Protein AF-A0A4Z1H646-F1 (afdb_monomer_lite)

Organism: NCBI:txid278944

Foldseek 3Di:
DFDDDPPDDDDPLADQDQADDDDPPPDRGHDPRDDDDDDDDPPDDRPDADDDALDDDPDDDDPPDAPDDADPPRADDDDQADLLCVQLVDGDEHADDDPHDDDDGHGCVSSNVCNVCSVVDDDHDHNVCSVVVSVQGHHPPNDDDDD

Secondary structure 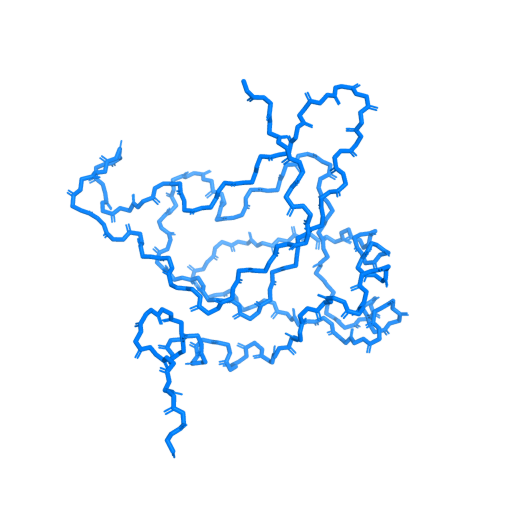(DSSP, 8-state):
-PPPP--S----S-----B-SS-TTSSSB-S-S--------TTS---------S--------SSS-SS-PPTT------SSHHHHHHHSSPPPPPP-SS---------HHHHHHHHTGGGPPP---HHHHHHHHHHHSSTT------

pLDDT: mean 70.86, std 15.49, range [31.16, 93.06]

Structure (mmCIF, N/CA/C/O backbone):
data_AF-A0A4Z1H646-F1
#
_entry.id   AF-A0A4Z1H646-F1
#
loop_
_atom_site.group_PDB
_atom_site.id
_atom_site.type_symbol
_atom_site.label_atom_id
_atom_site.label_alt_id
_atom_site.label_comp_id
_atom_site.label_asym_id
_atom_site.label_entity_id
_atom_site.label_seq_id
_atom_site.pdbx_PDB_ins_code
_atom_site.Cartn_x
_atom_site.Cartn_y
_atom_site.Cartn_z
_atom_site.occupancy
_atom_site.B_iso_or_equiv
_atom_site.auth_seq_id
_atom_site.auth_comp_id
_atom_site.auth_asym_id
_atom_site.auth_atom_id
_atom_site.pdbx_PDB_model_num
ATOM 1 N N . MET A 1 1 ? 5.035 30.741 1.595 1.00 49.03 1 MET A N 1
ATOM 2 C CA . MET A 1 1 ? 3.681 30.157 1.629 1.00 49.03 1 MET A CA 1
ATOM 3 C C . MET A 1 1 ? 3.810 28.883 2.429 1.00 49.03 1 MET A C 1
ATOM 5 O O . MET A 1 1 ? 4.497 27.976 1.976 1.00 49.03 1 MET A O 1
ATOM 9 N N . GLU A 1 2 ? 3.295 28.890 3.652 1.00 52.94 2 GLU A N 1
ATOM 10 C CA . GLU A 1 2 ? 3.329 27.715 4.525 1.00 52.94 2 GLU A CA 1
ATOM 11 C C . GLU A 1 2 ? 2.335 26.664 4.007 1.00 52.94 2 GLU A C 1
ATOM 13 O O . GLU A 1 2 ? 1.302 27.040 3.448 1.00 52.94 2 GLU A O 1
ATOM 18 N N . PRO A 1 3 ? 2.635 25.360 4.119 1.00 60.16 3 PRO A N 1
ATOM 19 C CA . PRO A 1 3 ? 1.699 24.322 3.717 1.00 60.16 3 PRO A CA 1
ATOM 20 C C . PRO A 1 3 ? 0.549 24.208 4.727 1.00 60.16 3 PRO A C 1
ATOM 22 O O . PRO A 1 3 ? 0.767 23.874 5.892 1.00 60.16 3 PRO A O 1
ATOM 25 N N . ASP A 1 4 ? -0.681 24.426 4.262 1.00 62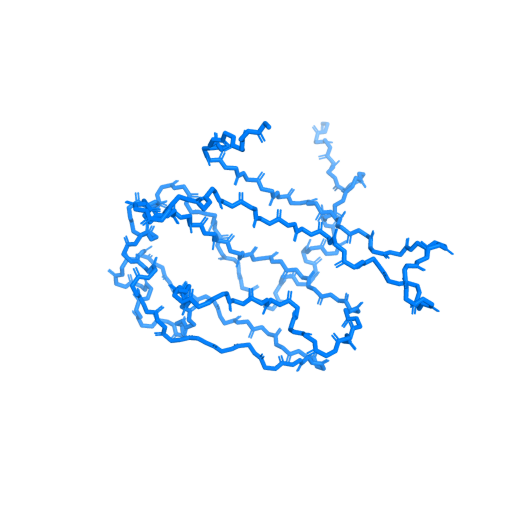.88 4 ASP A N 1
ATOM 26 C CA . ASP A 1 4 ? -1.893 24.201 5.052 1.00 62.88 4 ASP A CA 1
ATOM 27 C C . ASP A 1 4 ? -2.190 22.704 5.251 1.00 62.88 4 ASP A C 1
ATOM 29 O O . ASP A 1 4 ? -1.789 21.836 4.465 1.00 62.88 4 ASP A O 1
ATOM 33 N N . ALA A 1 5 ? -2.947 22.383 6.303 1.00 66.50 5 ALA A N 1
ATOM 34 C CA . ALA A 1 5 ? -3.370 21.016 6.581 1.00 66.50 5 ALA A CA 1
ATOM 35 C C . ALA A 1 5 ? -4.334 20.493 5.498 1.00 66.50 5 ALA A C 1
ATOM 37 O O . ALA A 1 5 ? -5.414 21.035 5.288 1.00 66.50 5 ALA A O 1
ATOM 38 N N . SER A 1 6 ? -3.984 19.374 4.851 1.00 67.19 6 SER A N 1
ATOM 39 C CA . SER A 1 6 ? -4.822 18.747 3.812 1.00 67.19 6 SER A CA 1
ATOM 40 C C . SER A 1 6 ? -5.963 17.863 4.351 1.00 67.19 6 SER A C 1
ATOM 42 O O . SER A 1 6 ? -6.669 17.240 3.563 1.00 67.19 6 SER A O 1
ATOM 44 N N . ASN A 1 7 ? -6.159 17.785 5.674 1.00 75.38 7 ASN A N 1
ATOM 45 C CA . ASN A 1 7 ? -7.161 16.931 6.333 1.00 75.38 7 ASN A CA 1
ATOM 46 C C . ASN A 1 7 ? -7.092 15.448 5.885 1.00 75.38 7 ASN A C 1
ATOM 48 O O . ASN A 1 7 ? -6.007 14.868 5.797 1.00 75.38 7 ASN A O 1
ATOM 52 N N . CYS A 1 8 ? -8.244 14.803 5.652 1.00 77.12 8 CYS A N 1
ATOM 53 C CA . CYS A 1 8 ? -8.337 13.408 5.216 1.00 77.12 8 CYS A CA 1
ATOM 54 C C . CYS A 1 8 ? -8.240 13.303 3.689 1.00 77.12 8 CYS A C 1
ATOM 56 O O . CYS A 1 8 ? -9.177 13.661 2.979 1.00 77.12 8 CYS A O 1
ATOM 58 N N . VAL A 1 9 ? -7.129 12.757 3.187 1.00 81.31 9 VAL A N 1
ATOM 59 C CA . VAL A 1 9 ? -6.885 12.575 1.748 1.00 81.31 9 VAL A CA 1
ATOM 60 C C . VAL A 1 9 ? -6.824 11.090 1.400 1.00 81.31 9 VAL A C 1
ATOM 62 O O . VAL A 1 9 ? -6.039 10.343 1.985 1.00 81.31 9 VAL A O 1
ATOM 65 N N . PHE A 1 10 ? -7.600 10.682 0.393 1.00 81.19 10 PHE A N 1
ATOM 66 C CA . PHE A 1 10 ? -7.556 9.342 -0.191 1.00 81.19 10 PHE A CA 1
ATOM 67 C C . PHE A 1 10 ? -7.045 9.410 -1.630 1.00 81.19 10 PHE A C 1
ATOM 69 O O . PHE A 1 10 ? -7.626 10.082 -2.475 1.00 81.19 10 PHE A O 1
ATOM 76 N N . ILE A 1 11 ? -5.975 8.670 -1.919 1.00 84.50 11 ILE A N 1
ATOM 77 C CA . ILE A 1 11 ? -5.469 8.462 -3.279 1.00 84.50 11 ILE A CA 1
ATOM 78 C C . ILE A 1 11 ? -5.718 6.994 -3.611 1.00 84.50 11 ILE A C 1
ATOM 80 O O . ILE A 1 11 ? -5.102 6.113 -3.012 1.00 84.50 11 ILE A O 1
ATOM 84 N N . THR A 1 12 ? -6.650 6.722 -4.524 1.00 86.44 12 THR A N 1
ATOM 85 C CA . THR A 1 12 ? -7.085 5.355 -4.848 1.00 86.44 12 THR A CA 1
ATOM 86 C C . THR A 1 12 ? -7.169 5.152 -6.354 1.00 86.44 12 THR A C 1
ATOM 88 O O . THR A 1 12 ? -7.463 6.086 -7.092 1.00 86.44 12 THR A O 1
ATOM 91 N N . ASN A 1 13 ? -6.888 3.926 -6.811 1.00 87.19 13 ASN A N 1
ATOM 92 C CA . ASN A 1 13 ? -6.967 3.519 -8.222 1.00 87.19 13 ASN A CA 1
ATOM 93 C C . ASN A 1 13 ? -6.168 4.398 -9.207 1.00 87.19 13 ASN A C 1
ATOM 95 O O . ASN A 1 13 ? -6.442 4.411 -10.406 1.00 87.19 13 ASN A O 1
ATOM 99 N N . SER A 1 14 ? -5.141 5.095 -8.723 1.00 84.12 14 SER A N 1
ATOM 100 C CA . SER A 1 14 ? -4.254 5.910 -9.550 1.00 84.12 14 SER A CA 1
ATOM 101 C C . SER A 1 14 ? -3.074 5.090 -10.064 1.00 84.12 14 SER A C 1
ATOM 103 O O . SER A 1 14 ? -2.479 4.308 -9.321 1.00 84.12 14 SER A O 1
ATOM 105 N N . LYS A 1 15 ? -2.695 5.307 -11.328 1.00 85.00 15 LYS A N 1
ATOM 106 C CA . LYS A 1 15 ? -1.419 4.838 -11.878 1.00 85.00 15 LYS A CA 1
ATOM 107 C C . LYS A 1 15 ? -0.442 6.009 -11.899 1.00 85.00 15 LYS A C 1
ATOM 109 O O . LYS A 1 15 ? -0.681 6.990 -12.594 1.00 85.00 15 LYS A O 1
ATOM 114 N N . PHE A 1 16 ? 0.659 5.873 -11.171 1.00 82.31 16 PHE A N 1
ATOM 115 C CA . PHE A 1 16 ? 1.805 6.767 -11.290 1.00 82.31 16 PHE A CA 1
ATOM 116 C C . PHE A 1 16 ? 2.778 6.156 -12.291 1.00 82.31 16 PHE A C 1
ATOM 118 O O . PHE A 1 16 ? 3.400 5.134 -12.003 1.00 82.31 16 PHE A O 1
ATOM 125 N N . ASP A 1 17 ? 2.850 6.738 -13.484 1.00 77.75 17 ASP A N 1
ATOM 126 C CA . ASP A 1 17 ? 3.770 6.291 -14.524 1.00 77.75 17 ASP A CA 1
ATOM 127 C C . ASP A 1 17 ? 5.045 7.134 -14.474 1.00 77.75 17 ASP A C 1
ATOM 129 O O . ASP A 1 17 ? 5.012 8.341 -14.704 1.00 77.75 17 ASP A O 1
ATOM 133 N N . GLY A 1 18 ? 6.156 6.499 -14.106 1.00 68.00 18 GLY A N 1
ATOM 134 C CA . GLY A 1 18 ? 7.465 7.143 -14.022 1.00 68.00 18 GLY A CA 1
ATOM 135 C C . GLY A 1 18 ? 8.241 7.150 -15.341 1.00 68.00 18 GLY A C 1
ATOM 136 O O . GLY A 1 18 ? 9.387 7.600 -15.343 1.00 68.00 18 GLY A O 1
ATOM 137 N N . THR A 1 19 ? 7.654 6.635 -16.426 1.00 66.88 19 THR A N 1
ATOM 138 C CA . THR A 1 19 ? 8.298 6.512 -17.739 1.00 66.88 19 THR A CA 1
ATOM 139 C C . THR A 1 19 ? 8.282 7.860 -18.452 1.00 66.88 19 THR A C 1
ATOM 141 O O . THR A 1 19 ? 7.232 8.309 -18.909 1.00 66.88 19 THR A O 1
ATOM 144 N N . ILE A 1 20 ? 9.436 8.522 -18.563 1.00 61.91 20 ILE A N 1
ATOM 145 C CA . ILE A 1 20 ? 9.557 9.806 -19.272 1.00 61.91 20 ILE A CA 1
ATOM 146 C C . ILE A 1 20 ? 10.824 9.879 -20.134 1.00 61.91 20 ILE A C 1
ATOM 148 O O . ILE A 1 20 ? 11.820 9.216 -19.848 1.00 61.91 20 ILE A O 1
ATOM 152 N N . LEU A 1 21 ? 10.787 10.719 -21.177 1.00 53.75 21 LEU A N 1
ATOM 153 C CA . LEU A 1 21 ? 11.872 10.893 -22.158 1.00 53.75 21 LEU A CA 1
ATOM 154 C C . LEU A 1 21 ? 13.028 11.806 -21.682 1.00 53.75 21 LEU A C 1
ATOM 156 O O . LEU A 1 21 ? 14.103 11.748 -22.265 1.00 53.75 21 LEU A O 1
ATOM 160 N N . TRP A 1 22 ? 12.841 12.626 -20.636 1.00 50.81 22 TRP A N 1
ATOM 161 C CA . TRP A 1 22 ? 13.840 13.595 -20.140 1.00 50.81 22 TRP A CA 1
ATOM 162 C C . TRP A 1 22 ? 14.002 13.523 -18.616 1.00 50.81 22 TRP A C 1
ATOM 164 O O . TRP A 1 22 ? 13.078 13.844 -17.884 1.00 50.81 22 TRP A O 1
ATOM 174 N N . PHE A 1 23 ? 15.171 13.133 -18.106 1.00 57.00 23 PHE A N 1
ATOM 175 C CA . PHE A 1 23 ? 15.373 12.802 -16.683 1.00 57.00 23 PHE A CA 1
ATOM 176 C C . PHE A 1 23 ? 16.580 13.508 -16.058 1.00 57.00 23 PHE A C 1
ATOM 178 O O . PHE A 1 23 ? 17.611 13.689 -16.695 1.00 57.00 23 PHE A O 1
ATOM 185 N N . ALA A 1 24 ? 16.495 13.791 -14.752 1.00 50.66 24 ALA A N 1
ATOM 186 C CA . ALA A 1 24 ? 17.588 14.370 -13.960 1.00 50.66 24 ALA A CA 1
ATOM 187 C C . ALA A 1 24 ? 18.817 13.444 -13.789 1.00 50.66 24 ALA A C 1
ATOM 189 O O . ALA A 1 24 ? 19.853 13.897 -13.313 1.00 50.66 24 ALA A O 1
ATOM 190 N N . LYS A 1 25 ? 18.706 12.143 -14.114 1.00 54.25 25 LYS A N 1
ATOM 191 C CA . LYS A 1 25 ? 19.742 11.122 -13.840 1.00 54.25 25 LYS A CA 1
ATOM 192 C C . LYS A 1 25 ? 20.129 10.219 -15.006 1.00 54.25 25 LYS A C 1
ATOM 194 O O . LYS A 1 25 ? 20.764 9.191 -14.798 1.00 54.25 25 LYS A O 1
ATOM 199 N N . CYS A 1 26 ? 19.779 10.576 -16.228 1.00 59.50 26 CYS A N 1
ATOM 200 C CA . CYS A 1 26 ? 20.329 9.856 -17.372 1.00 59.50 26 CYS A CA 1
ATOM 201 C C . CYS A 1 26 ? 19.588 8.523 -17.727 1.00 59.50 26 CYS A C 1
ATOM 203 O O . CYS A 1 26 ? 20.034 7.847 -18.644 1.00 59.50 26 CYS A O 1
ATOM 205 N N . ASN A 1 27 ? 18.547 8.084 -16.981 1.00 58.38 27 ASN A N 1
ATOM 206 C CA . ASN A 1 27 ? 18.164 6.657 -16.874 1.00 58.38 27 ASN A CA 1
ATOM 207 C C . ASN A 1 27 ? 16.672 6.259 -17.047 1.00 58.38 27 ASN A C 1
ATOM 209 O O . ASN A 1 27 ? 16.309 5.189 -16.573 1.00 58.38 27 ASN A O 1
ATOM 213 N N . ASN A 1 28 ? 15.808 7.055 -17.688 1.00 53.69 28 ASN A N 1
ATOM 214 C CA . ASN A 1 28 ? 14.379 6.753 -17.962 1.00 53.69 28 ASN A CA 1
ATOM 215 C C . ASN A 1 28 ? 13.414 6.644 -16.752 1.00 53.69 28 ASN A C 1
ATOM 217 O O . ASN A 1 28 ? 12.293 6.171 -16.927 1.00 53.69 28 ASN A O 1
ATOM 221 N N . HIS A 1 29 ? 13.781 7.086 -15.540 1.00 52.00 29 HIS A N 1
ATOM 222 C CA . HIS A 1 29 ? 12.905 6.990 -14.353 1.00 52.00 29 HIS A CA 1
ATOM 223 C C . HIS A 1 29 ? 12.641 8.355 -13.689 1.00 52.00 29 HIS A C 1
ATOM 225 O O . HIS A 1 29 ? 13.561 9.145 -13.463 1.00 52.00 29 HIS A O 1
ATOM 231 N N . TYR A 1 30 ? 11.383 8.610 -13.310 1.00 47.09 30 TYR A N 1
ATOM 232 C CA . TYR A 1 30 ? 10.978 9.784 -12.526 1.00 47.09 30 TYR A CA 1
ATOM 233 C C . TYR A 1 30 ? 11.427 9.684 -11.058 1.00 47.09 30 TYR A C 1
ATOM 235 O O . TYR A 1 30 ? 11.199 8.671 -10.398 1.00 47.09 30 TYR A O 1
ATOM 243 N N . TYR A 1 31 ? 12.039 10.746 -10.521 1.00 53.31 31 TYR A N 1
ATOM 244 C CA . TYR A 1 31 ? 12.660 10.719 -9.186 1.00 53.31 31 TYR A CA 1
ATOM 245 C C . TYR A 1 31 ? 11.723 11.149 -8.039 1.00 53.31 31 TYR A C 1
ATOM 247 O O . TYR A 1 31 ? 11.919 10.737 -6.898 1.00 53.31 31 TYR A O 1
ATOM 255 N N . TRP A 1 32 ? 10.685 11.945 -8.328 1.00 55.81 32 TRP A N 1
ATOM 256 C CA . TRP A 1 32 ? 9.770 12.511 -7.325 1.00 55.81 32 TRP A CA 1
ATOM 257 C C . TRP A 1 32 ? 8.312 12.131 -7.615 1.00 55.81 32 TRP A C 1
ATOM 259 O O . TRP A 1 32 ? 7.555 12.929 -8.152 1.00 55.81 32 TRP A O 1
ATOM 269 N N . ILE A 1 33 ? 7.913 10.895 -7.308 1.00 55.12 33 ILE A N 1
ATOM 270 C CA . ILE A 1 33 ? 6.568 10.395 -7.660 1.00 55.12 33 ILE A CA 1
ATOM 271 C C . ILE A 1 33 ? 5.503 10.858 -6.655 1.00 55.12 33 ILE A C 1
ATOM 273 O O . ILE A 1 33 ? 4.435 11.320 -7.040 1.00 55.12 33 ILE A O 1
ATOM 277 N N . LEU A 1 34 ? 5.801 10.763 -5.359 1.00 56.62 34 LEU A N 1
ATOM 278 C CA . LEU A 1 34 ? 4.961 11.270 -4.278 1.00 56.62 34 LEU A CA 1
ATOM 279 C C . LEU A 1 34 ? 5.873 11.888 -3.220 1.00 56.62 34 LEU A C 1
ATOM 281 O O . LEU A 1 34 ? 6.769 11.216 -2.710 1.00 56.62 34 LEU A O 1
ATOM 285 N N . SER A 1 35 ? 5.635 13.155 -2.890 1.00 52.75 35 SER A N 1
ATOM 286 C CA . SER A 1 35 ? 6.290 13.834 -1.774 1.00 52.75 35 SER A CA 1
ATOM 287 C C . SER A 1 35 ? 5.238 14.220 -0.746 1.00 52.75 35 SER A C 1
ATOM 289 O O . SER A 1 35 ? 4.210 14.800 -1.095 1.00 52.75 35 SER A O 1
ATOM 291 N N . LYS A 1 36 ? 5.484 13.875 0.519 1.00 51.31 36 LYS A N 1
ATOM 292 C CA . LYS A 1 36 ? 4.658 14.305 1.645 1.00 51.31 36 LYS A CA 1
ATOM 293 C C . LYS A 1 36 ? 5.464 15.294 2.469 1.00 51.31 36 LYS A C 1
ATOM 295 O O . LYS A 1 36 ? 6.483 14.917 3.039 1.00 51.31 36 LYS A O 1
ATOM 300 N N . ILE A 1 37 ? 4.998 16.535 2.522 1.00 51.44 37 ILE A N 1
ATOM 301 C CA . ILE A 1 37 ? 5.606 17.610 3.305 1.00 51.44 37 ILE A CA 1
ATOM 302 C C . ILE A 1 37 ? 4.601 17.968 4.401 1.00 51.44 37 ILE A C 1
ATOM 304 O O . ILE A 1 37 ? 3.482 18.371 4.103 1.00 51.44 37 ILE A O 1
ATOM 308 N N . GLY A 1 38 ? 4.976 17.736 5.658 1.00 43.34 38 GLY A N 1
ATOM 309 C CA . GLY A 1 38 ? 4.269 18.231 6.839 1.00 43.34 38 GLY A CA 1
ATOM 310 C C . GLY A 1 38 ? 5.103 19.334 7.479 1.00 43.34 38 GLY A C 1
ATOM 311 O O . GLY A 1 38 ? 6.327 19.213 7.500 1.00 43.34 38 GLY A O 1
ATOM 312 N N . GLY A 1 39 ? 4.456 20.408 7.935 1.00 36.09 39 GLY A N 1
ATOM 313 C CA . GLY A 1 39 ? 5.122 21.595 8.473 1.00 36.09 39 GLY A CA 1
ATOM 314 C C . GLY A 1 39 ? 6.114 21.265 9.589 1.00 36.09 39 GLY A C 1
ATOM 315 O O . GLY A 1 39 ? 5.751 20.681 10.609 1.00 36.09 39 GLY A O 1
ATOM 316 N N . LEU A 1 40 ? 7.371 21.657 9.379 1.00 32.25 40 LEU A N 1
ATOM 317 C CA . LEU A 1 40 ? 8.410 21.688 10.397 1.00 32.25 40 LEU A CA 1
ATOM 318 C C . LEU A 1 40 ? 8.213 22.965 11.219 1.00 32.25 40 LEU A C 1
ATOM 320 O O . LEU A 1 40 ? 8.735 24.018 10.869 1.00 32.25 40 LEU A O 1
ATOM 324 N N . HIS A 1 41 ? 7.481 22.869 12.324 1.00 31.16 41 HIS A N 1
ATOM 325 C CA . HIS A 1 41 ? 7.674 23.790 13.437 1.00 31.16 41 HIS A CA 1
ATOM 326 C C . HIS A 1 41 ? 8.227 22.978 14.605 1.00 31.16 41 HIS A C 1
ATOM 328 O O . HIS A 1 41 ? 7.618 21.993 15.017 1.00 31.16 41 HIS A O 1
ATOM 334 N N . LEU A 1 42 ? 9.386 23.396 15.121 1.00 35.94 42 LEU A N 1
ATOM 335 C CA . LEU A 1 42 ? 10.190 22.800 16.203 1.00 35.94 42 LEU A CA 1
ATOM 336 C C . LEU A 1 42 ? 9.464 22.655 17.567 1.00 35.94 42 LEU A C 1
ATOM 338 O O . LEU A 1 42 ? 10.110 22.537 18.600 1.00 35.94 42 LEU A O 1
ATOM 342 N N . SER A 1 43 ? 8.128 22.646 17.597 1.00 36.16 43 SER A N 1
ATOM 343 C CA . SER A 1 43 ? 7.327 22.445 18.809 1.00 36.16 43 SER A CA 1
ATOM 344 C C . SER A 1 43 ? 5.949 21.805 18.573 1.00 36.16 43 SER A C 1
ATOM 346 O O . SER A 1 43 ? 5.163 21.729 19.516 1.00 36.16 43 SER A O 1
ATOM 348 N N . VAL A 1 44 ? 5.617 21.345 17.359 1.00 37.53 44 VAL A N 1
ATOM 349 C CA . VAL A 1 44 ? 4.370 20.598 17.121 1.00 37.53 44 VAL A CA 1
ATOM 350 C C . VAL A 1 44 ? 4.729 19.305 16.408 1.00 37.53 44 VAL A C 1
ATOM 352 O O . VAL A 1 44 ? 5.172 19.330 15.263 1.00 37.53 44 VAL A O 1
ATOM 355 N N . GLU A 1 45 ? 4.565 18.163 17.076 1.00 47.16 45 GLU A N 1
ATOM 356 C CA . GLU A 1 45 ? 4.636 16.872 16.394 1.00 47.16 45 GLU A CA 1
ATOM 357 C C . GLU A 1 45 ? 3.597 16.870 15.265 1.00 47.16 45 GLU A C 1
ATOM 359 O O . GLU A 1 45 ? 2.387 16.894 15.503 1.00 47.16 45 GLU A O 1
ATOM 364 N N . SER A 1 46 ? 4.053 16.870 14.013 1.00 49.97 46 SER A N 1
ATOM 365 C CA . SER A 1 46 ? 3.168 16.707 12.865 1.00 49.97 46 SER A CA 1
ATOM 366 C C . SER A 1 46 ? 2.607 15.280 12.879 1.00 49.97 46 SER A C 1
ATOM 368 O O . SER A 1 46 ? 3.234 14.345 12.375 1.00 49.97 46 SER A O 1
ATOM 370 N N . ASN A 1 47 ? 1.428 15.107 13.484 1.00 58.84 47 ASN A N 1
ATOM 371 C CA . ASN A 1 47 ? 0.721 13.830 13.601 1.00 58.84 47 ASN A CA 1
ATOM 372 C C . ASN A 1 47 ? 0.090 13.430 12.270 1.00 58.84 47 ASN A C 1
ATOM 374 O O . ASN A 1 47 ? -1.096 13.618 12.004 1.00 58.84 47 ASN A O 1
ATOM 378 N N . ILE A 1 48 ? 0.925 12.876 11.405 1.00 67.81 48 ILE A N 1
ATOM 379 C CA . ILE A 1 48 ? 0.548 12.480 10.063 1.00 67.81 48 ILE A CA 1
ATOM 380 C C . ILE A 1 48 ? 0.430 10.953 10.001 1.00 67.81 48 ILE A C 1
ATOM 382 O O . ILE A 1 48 ? 1.428 10.234 10.018 1.00 67.81 48 ILE A O 1
ATOM 386 N N . PHE A 1 49 ? -0.794 10.448 9.841 1.00 73.94 49 PHE A N 1
ATOM 387 C CA . PHE A 1 49 ? -1.039 9.030 9.569 1.00 73.94 49 PHE A CA 1
ATOM 388 C C . PHE A 1 49 ? -0.979 8.739 8.059 1.00 73.94 49 PHE A C 1
ATOM 390 O O . PHE A 1 49 ? -1.391 9.554 7.227 1.00 73.94 49 PHE A O 1
ATOM 397 N N . PHE A 1 50 ? -0.433 7.582 7.676 1.00 77.75 50 PHE A N 1
ATOM 398 C CA . PHE A 1 50 ? -0.413 7.134 6.283 1.00 77.75 50 PHE A CA 1
ATOM 399 C C . PHE A 1 50 ? -0.666 5.629 6.193 1.00 77.75 50 PHE A C 1
ATOM 401 O O . PHE A 1 50 ? 0.178 4.816 6.570 1.00 77.75 50 PHE A O 1
ATOM 408 N N . GLN A 1 51 ? -1.832 5.258 5.667 1.00 81.06 51 GLN A N 1
ATOM 409 C CA . GLN A 1 51 ? -2.172 3.871 5.379 1.00 81.06 51 GLN A CA 1
ATOM 410 C C . GLN A 1 51 ? -1.835 3.545 3.920 1.00 81.06 51 GLN A C 1
ATOM 412 O O . GLN A 1 51 ? -2.435 4.094 3.002 1.00 81.06 51 GLN A O 1
ATOM 417 N N . THR A 1 52 ? -0.912 2.606 3.700 1.00 81.38 52 THR A N 1
ATOM 418 C CA . THR A 1 52 ? -0.581 2.080 2.366 1.00 81.38 52 THR A CA 1
ATOM 419 C C . THR A 1 52 ? -1.041 0.635 2.239 1.00 81.38 52 THR A C 1
ATOM 421 O O . THR A 1 52 ? -0.435 -0.282 2.790 1.00 81.38 52 THR A O 1
ATOM 424 N N . VAL A 1 53 ? -2.136 0.415 1.514 1.00 84.62 53 VAL A N 1
ATOM 425 C CA . VAL A 1 53 ? -2.746 -0.914 1.348 1.00 84.62 53 VAL A CA 1
ATOM 426 C C . VAL A 1 53 ? -3.080 -1.177 -0.115 1.00 84.62 53 VAL A C 1
ATOM 428 O O . VAL A 1 53 ? -3.338 -0.240 -0.859 1.00 84.62 53 VAL A O 1
ATOM 431 N N . ASN A 1 54 ? -3.051 -2.451 -0.518 1.00 89.06 54 ASN A N 1
ATOM 432 C CA . ASN A 1 54 ? -3.450 -2.937 -1.849 1.00 89.06 54 ASN A CA 1
ATOM 433 C C . ASN A 1 54 ? -2.760 -2.235 -3.035 1.00 89.06 54 ASN A C 1
ATOM 435 O O . ASN A 1 54 ? -3.339 -2.082 -4.105 1.00 89.06 54 ASN A O 1
ATOM 439 N N . ASN A 1 55 ? -1.516 -1.811 -2.847 1.00 85.31 55 ASN A N 1
ATOM 440 C CA . ASN A 1 55 ? -0.719 -1.132 -3.862 1.00 85.31 55 ASN A CA 1
ATOM 441 C C . ASN A 1 55 ? 0.286 -2.107 -4.497 1.00 85.31 55 ASN A C 1
ATOM 443 O O . ASN A 1 55 ? 0.744 -3.049 -3.845 1.00 85.31 55 ASN A O 1
ATOM 447 N N . TYR A 1 56 ? 0.664 -1.853 -5.751 1.00 88.38 56 TYR A N 1
ATOM 448 C CA . TYR A 1 56 ? 1.658 -2.637 -6.484 1.00 88.38 56 TYR A CA 1
ATOM 449 C C . TYR A 1 56 ? 2.780 -1.728 -6.994 1.00 88.38 56 TYR A C 1
ATOM 451 O O . TYR A 1 56 ? 2.522 -0.777 -7.727 1.00 88.38 56 TYR A O 1
ATOM 459 N N . TRP A 1 57 ? 4.019 -2.034 -6.603 1.00 85.75 57 TRP A N 1
ATOM 460 C CA . TRP A 1 57 ? 5.224 -1.320 -7.027 1.00 85.75 57 TRP A CA 1
ATOM 461 C C . TRP A 1 57 ? 6.045 -2.226 -7.935 1.00 85.75 57 TRP A C 1
ATOM 463 O O . TRP A 1 57 ? 6.354 -3.360 -7.566 1.00 85.75 57 TRP A O 1
ATOM 473 N N . LEU A 1 58 ? 6.383 -1.726 -9.117 1.00 85.19 58 LEU A N 1
ATOM 474 C CA . LEU A 1 58 ? 7.107 -2.457 -10.147 1.00 85.19 58 LEU A CA 1
ATOM 475 C C . LEU A 1 58 ? 8.167 -1.544 -10.757 1.00 85.19 58 LEU A C 1
ATOM 477 O O . LEU A 1 58 ? 7.920 -0.353 -10.916 1.00 85.19 58 LEU A O 1
ATOM 481 N N . ASP A 1 59 ? 9.314 -2.134 -11.090 1.00 80.88 59 ASP A N 1
ATOM 482 C CA . ASP A 1 59 ? 10.388 -1.501 -11.859 1.00 80.88 59 ASP A CA 1
ATOM 483 C C . ASP A 1 59 ? 10.860 -0.156 -11.280 1.00 80.88 59 ASP A C 1
ATOM 485 O O . ASP A 1 59 ? 10.870 0.892 -11.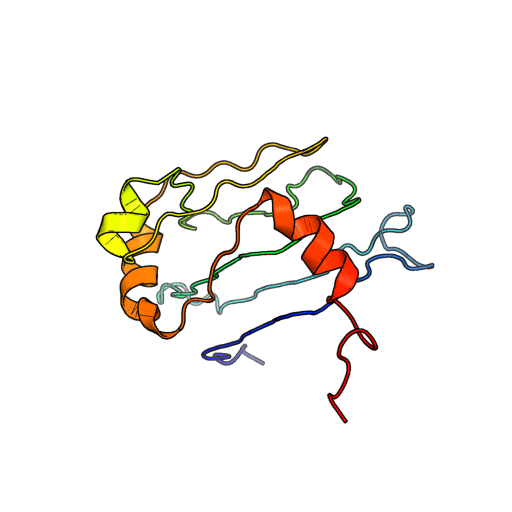921 1.00 80.88 59 ASP A O 1
ATOM 489 N N . ILE A 1 60 ? 11.225 -0.174 -9.997 1.00 72.75 60 ILE A N 1
ATOM 490 C CA . ILE A 1 60 ? 11.747 1.009 -9.311 1.00 72.75 60 ILE A CA 1
ATOM 491 C C . ILE A 1 60 ? 13.264 0.881 -9.218 1.00 72.75 60 ILE A C 1
ATOM 493 O O . ILE A 1 60 ? 13.790 0.148 -8.377 1.00 72.75 60 ILE A O 1
ATOM 497 N N . GLN A 1 61 ? 13.974 1.604 -10.086 1.00 68.19 61 GLN A N 1
ATOM 498 C CA . GLN A 1 61 ? 15.433 1.608 -10.102 1.00 68.19 61 GLN A CA 1
ATOM 499 C C . GLN A 1 61 ? 16.017 2.243 -8.832 1.00 68.19 61 GLN A C 1
ATOM 501 O O . GLN A 1 61 ? 15.680 3.359 -8.430 1.00 68.19 61 GLN A O 1
ATOM 506 N N . ARG A 1 62 ? 16.951 1.528 -8.197 1.00 60.78 62 ARG A N 1
ATOM 507 C CA . ARG A 1 62 ? 17.663 1.997 -7.003 1.00 60.78 62 ARG A CA 1
ATOM 508 C C . ARG A 1 62 ? 18.725 3.024 -7.375 1.00 60.78 62 ARG A C 1
ATOM 510 O O . ARG A 1 62 ? 19.787 2.662 -7.868 1.00 60.78 62 ARG A O 1
ATOM 517 N N . THR A 1 63 ? 18.559 4.267 -6.934 1.00 52.38 63 THR A N 1
ATOM 518 C CA . THR A 1 63 ? 19.710 5.153 -6.710 1.00 52.38 63 THR A CA 1
ATOM 519 C C . THR A 1 63 ? 19.981 5.259 -5.212 1.00 52.38 63 THR A C 1
ATOM 521 O O . THR A 1 63 ? 19.474 6.161 -4.557 1.00 52.38 63 THR A O 1
ATOM 524 N N . ARG A 1 64 ? 20.733 4.306 -4.645 1.00 51.34 64 ARG A N 1
ATOM 525 C CA . ARG A 1 64 ? 21.239 4.296 -3.246 1.00 51.34 64 ARG A CA 1
ATOM 526 C C . ARG A 1 64 ? 20.227 4.531 -2.096 1.00 51.34 64 ARG A C 1
ATOM 528 O O . ARG A 1 64 ? 20.645 4.540 -0.945 1.00 51.34 64 ARG A O 1
ATOM 535 N N . ARG A 1 65 ? 18.927 4.677 -2.361 1.00 52.72 65 ARG A N 1
ATOM 536 C CA . ARG A 1 65 ? 17.864 4.941 -1.379 1.00 52.72 65 ARG A CA 1
ATOM 537 C C . ARG A 1 65 ? 16.722 3.936 -1.530 1.00 52.72 65 ARG A C 1
ATOM 539 O O . ARG A 1 65 ? 16.544 3.338 -2.591 1.00 52.72 65 ARG A O 1
ATOM 546 N N . SER A 1 66 ? 15.991 3.729 -0.441 1.00 56.16 66 SER A N 1
ATOM 547 C CA . SER A 1 66 ? 14.814 2.861 -0.374 1.00 56.16 66 SER A CA 1
ATOM 548 C C . SER A 1 66 ? 13.632 3.467 -1.140 1.00 56.16 66 SER A C 1
ATOM 550 O O . SER A 1 66 ? 13.450 4.679 -1.112 1.00 56.16 66 SER A O 1
ATOM 552 N N . VAL A 1 67 ? 12.789 2.623 -1.755 1.00 54.88 67 VAL A N 1
ATOM 553 C CA . VAL A 1 67 ? 11.494 3.025 -2.362 1.00 54.88 67 VAL A CA 1
ATOM 554 C C . VAL A 1 67 ? 10.592 3.733 -1.341 1.00 54.88 67 VAL A C 1
ATOM 556 O O . VAL A 1 67 ? 9.818 4.620 -1.679 1.00 54.88 67 VAL A O 1
ATOM 559 N N . PHE A 1 68 ? 10.747 3.359 -0.071 1.00 59.94 68 PHE A N 1
ATOM 560 C CA . PHE A 1 68 ? 10.178 4.038 1.081 1.00 59.94 68 PHE A CA 1
ATOM 561 C C . PHE A 1 68 ? 11.310 4.475 1.998 1.00 59.94 68 PHE A C 1
ATOM 563 O O . PHE A 1 68 ? 11.964 3.628 2.611 1.00 59.94 68 PHE A O 1
ATOM 570 N N . GLN A 1 69 ? 11.541 5.781 2.103 1.00 58.03 69 GLN A N 1
ATOM 571 C CA . GLN A 1 69 ? 12.416 6.335 3.127 1.00 58.03 69 GLN A CA 1
ATOM 572 C C . GLN A 1 69 ? 11.551 6.767 4.309 1.00 58.03 69 GLN A C 1
ATOM 574 O O . GLN A 1 69 ? 10.697 7.642 4.193 1.00 58.03 69 GLN A O 1
ATOM 579 N N . ILE A 1 70 ? 11.742 6.084 5.431 1.00 57.69 70 ILE A N 1
ATOM 580 C CA . ILE A 1 70 ? 11.094 6.388 6.701 1.00 57.69 70 ILE A CA 1
ATOM 581 C C . ILE A 1 70 ? 12.047 7.344 7.429 1.00 57.69 70 ILE A C 1
ATOM 583 O O . ILE A 1 70 ? 13.214 7.003 7.615 1.00 57.69 70 ILE A O 1
ATOM 587 N N . GLY A 1 71 ? 11.588 8.560 7.739 1.00 55.06 71 GLY A N 1
ATOM 588 C CA . GLY A 1 71 ? 12.369 9.532 8.509 1.00 55.06 71 GLY A CA 1
ATOM 589 C C . GLY A 1 71 ? 12.580 9.080 9.955 1.00 55.06 71 GLY A C 1
ATOM 590 O O . GLY A 1 71 ? 11.896 8.177 10.443 1.00 55.06 71 GLY A O 1
ATOM 591 N N . GLU A 1 72 ? 13.523 9.714 10.642 1.00 48.91 72 GLU A N 1
ATOM 592 C CA . GLU A 1 72 ? 13.742 9.505 12.074 1.00 48.91 72 GLU A CA 1
ATOM 593 C C . GLU A 1 72 ? 12.450 9.824 12.856 1.00 48.91 72 GLU A C 1
ATOM 595 O O . GLU A 1 72 ? 11.770 10.805 12.563 1.00 48.91 72 GLU A O 1
ATOM 600 N N . GLY A 1 73 ? 12.044 8.942 13.778 1.00 54.00 73 GLY A N 1
ATOM 601 C CA . GLY A 1 73 ? 10.799 9.080 14.555 1.00 54.00 73 GLY A CA 1
ATOM 602 C C . GLY A 1 73 ? 9.516 8.525 13.910 1.00 54.00 73 GLY A C 1
ATOM 603 O O . GLY A 1 73 ? 8.470 8.488 14.560 1.00 54.00 73 GLY A O 1
ATOM 604 N N . VAL A 1 74 ? 9.554 8.035 12.665 1.00 53.06 74 VAL A N 1
ATOM 605 C CA . VAL A 1 74 ? 8.354 7.509 11.989 1.00 53.06 74 VAL A CA 1
ATOM 606 C C . VAL A 1 74 ? 8.060 6.054 12.385 1.00 53.06 74 VAL A C 1
ATOM 608 O O . VAL A 1 74 ? 8.881 5.145 12.248 1.00 53.06 74 VAL A O 1
ATOM 611 N N . LYS A 1 75 ? 6.826 5.821 12.840 1.00 58.69 75 LYS A N 1
ATOM 612 C CA . LYS A 1 75 ? 6.330 4.536 13.353 1.00 58.69 75 LYS A CA 1
ATOM 613 C C . LYS A 1 75 ? 5.752 3.695 12.207 1.00 58.69 75 LYS A C 1
ATOM 615 O O . LYS A 1 75 ? 4.874 4.152 11.479 1.00 58.69 75 LYS A O 1
ATOM 620 N N . SER A 1 76 ? 6.228 2.458 12.029 1.00 62.41 76 SER A N 1
ATOM 621 C CA . SER A 1 76 ? 5.715 1.532 11.008 1.00 62.41 76 SER A CA 1
ATOM 622 C C . SER A 1 76 ? 5.502 0.127 11.565 1.00 62.41 76 SER A C 1
ATOM 624 O O . SER A 1 76 ? 6.373 -0.441 12.221 1.00 62.41 76 SER A O 1
ATOM 626 N N . SER A 1 77 ? 4.332 -0.436 11.267 1.00 61.62 77 SER A N 1
ATOM 627 C CA . SER A 1 77 ? 3.912 -1.757 11.725 1.00 61.62 77 SER A CA 1
ATOM 628 C C . SER A 1 77 ? 4.016 -2.779 10.590 1.00 61.62 77 SER A C 1
ATOM 630 O O . SER A 1 77 ? 3.485 -2.586 9.490 1.00 61.62 77 SER A O 1
ATOM 632 N N . ARG A 1 78 ? 4.696 -3.894 10.873 1.00 67.06 78 ARG A N 1
ATOM 633 C CA . ARG A 1 78 ? 4.640 -5.142 10.105 1.00 67.06 78 ARG A CA 1
ATOM 634 C C . ARG A 1 78 ? 4.050 -6.215 11.007 1.00 67.06 78 ARG A C 1
ATOM 636 O O . ARG A 1 78 ? 4.785 -7.062 11.498 1.00 67.06 78 ARG A O 1
ATOM 643 N N . ASN A 1 79 ? 2.741 -6.228 11.208 1.00 56.72 79 ASN A N 1
ATOM 644 C CA . ASN A 1 79 ? 2.168 -7.325 11.976 1.00 56.72 79 ASN A CA 1
ATOM 645 C C . ASN A 1 79 ? 1.627 -8.411 11.058 1.00 56.72 79 ASN A C 1
ATOM 647 O O . ASN A 1 79 ? 0.626 -8.238 10.376 1.00 56.72 79 ASN A O 1
ATOM 651 N N . ARG A 1 80 ? 2.332 -9.545 11.063 1.00 54.97 80 ARG A N 1
ATOM 652 C CA . ARG A 1 80 ? 1.820 -10.847 10.635 1.00 54.97 80 ARG A CA 1
ATOM 653 C C . ARG A 1 80 ? 0.811 -11.332 11.684 1.00 54.97 80 ARG A C 1
ATOM 655 O O . ARG A 1 80 ? 1.106 -12.206 12.483 1.00 54.97 80 ARG A O 1
ATOM 662 N N . ASP A 1 81 ? -0.348 -10.683 11.715 1.00 58.06 81 ASP A N 1
ATOM 663 C CA . ASP A 1 81 ? -1.580 -11.139 12.375 1.00 58.06 81 ASP A CA 1
ATOM 664 C C . ASP A 1 81 ? -1.863 -10.715 13.831 1.00 58.06 81 ASP A C 1
ATOM 666 O O . ASP A 1 81 ? -2.962 -10.213 14.063 1.00 58.06 81 ASP A O 1
ATOM 670 N N . ALA A 1 82 ? -0.951 -10.825 14.806 1.00 57.22 82 ALA A N 1
ATOM 671 C CA . ALA A 1 82 ? -1.369 -10.730 16.223 1.00 57.22 82 ALA A CA 1
ATOM 672 C C . ALA A 1 82 ? -1.801 -9.322 16.699 1.00 57.22 82 ALA A C 1
ATOM 674 O O . ALA A 1 82 ? -2.904 -9.149 17.212 1.00 57.22 82 ALA A O 1
ATOM 675 N N . GLY A 1 83 ? -0.968 -8.291 16.513 1.00 70.50 83 GLY A N 1
ATOM 676 C CA . GLY A 1 83 ? -1.253 -6.966 17.089 1.00 70.50 83 GLY A CA 1
ATOM 677 C C . GLY A 1 83 ? -2.343 -6.163 16.368 1.00 70.50 83 GLY A C 1
ATOM 678 O O . GLY A 1 83 ? -2.938 -5.272 16.957 1.00 70.50 83 GLY A O 1
ATOM 679 N N . CYS A 1 84 ? -2.627 -6.447 15.092 1.00 79.06 84 CYS A N 1
ATOM 680 C CA . CYS A 1 84 ? -3.666 -5.706 14.367 1.00 79.06 84 CYS A CA 1
ATOM 681 C C . CYS A 1 84 ? -5.072 -6.215 14.691 1.00 79.06 84 CYS A C 1
ATOM 683 O O . CYS A 1 84 ? -5.996 -5.412 14.804 1.00 79.06 84 CYS A O 1
ATOM 685 N N . ALA A 1 85 ? -5.234 -7.527 14.884 1.00 81.50 85 ALA A N 1
ATOM 686 C CA . ALA A 1 85 ? -6.537 -8.106 15.183 1.00 81.50 85 ALA A CA 1
ATOM 687 C C . ALA A 1 85 ? -7.111 -7.564 16.502 1.00 81.50 85 ALA A C 1
ATOM 689 O O . ALA A 1 85 ? -8.291 -7.238 16.553 1.00 81.50 85 ALA A O 1
ATOM 690 N N . SER A 1 86 ? -6.275 -7.390 17.530 1.00 80.19 86 SER A N 1
ATOM 691 C CA . SER A 1 86 ? -6.698 -6.853 18.830 1.00 80.19 86 SER A CA 1
ATOM 692 C C .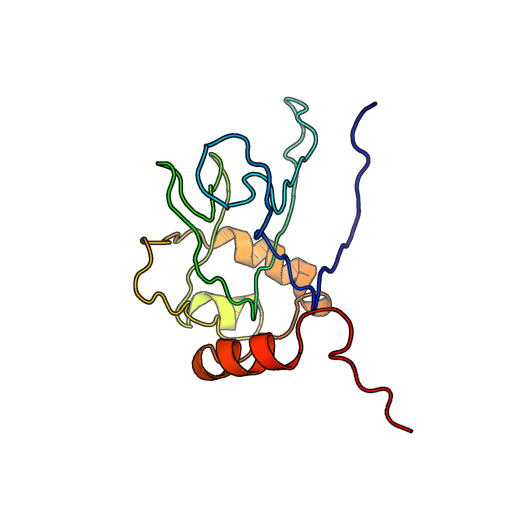 SER A 1 86 ? -6.914 -5.334 18.846 1.00 80.19 86 SER A C 1
ATOM 694 O O . SER A 1 86 ? -7.702 -4.843 19.650 1.00 80.19 86 SER A O 1
ATOM 696 N N . ILE A 1 87 ? -6.224 -4.576 17.985 1.00 79.88 87 ILE A N 1
ATOM 697 C CA . ILE A 1 87 ? -6.231 -3.103 18.037 1.00 79.88 87 ILE A CA 1
ATOM 698 C C . ILE A 1 87 ? -7.197 -2.487 17.020 1.00 79.88 87 ILE A C 1
ATOM 700 O O . ILE A 1 87 ? -7.915 -1.549 17.357 1.00 79.88 87 ILE A O 1
ATOM 704 N N . ILE A 1 88 ? -7.227 -3.005 15.790 1.00 82.56 88 ILE A N 1
ATOM 705 C CA . ILE A 1 88 ? -8.033 -2.470 14.678 1.00 82.56 88 ILE A CA 1
ATOM 706 C C . ILE A 1 88 ? -9.048 -3.487 14.140 1.00 82.56 88 ILE A C 1
ATOM 708 O O . ILE A 1 88 ? -9.538 -3.335 13.023 1.00 82.56 88 ILE A O 1
ATOM 712 N N . SER A 1 89 ? -9.336 -4.538 14.913 1.00 83.75 89 SER A N 1
ATOM 713 C CA . SER A 1 89 ? -10.354 -5.558 14.616 1.00 83.75 89 SER A CA 1
ATOM 714 C C . SER A 1 89 ? -10.153 -6.310 13.292 1.00 83.75 89 SER A C 1
ATOM 716 O O . SER A 1 89 ? -11.099 -6.857 12.731 1.00 83.75 89 SER A O 1
ATOM 718 N N . ARG A 1 90 ? -8.920 -6.354 12.767 1.00 80.62 90 ARG A N 1
ATOM 719 C CA . ARG A 1 90 ? -8.566 -7.127 11.564 1.00 80.62 90 ARG A CA 1
ATOM 720 C C . ARG A 1 90 ? -7.096 -7.521 11.534 1.00 80.62 90 ARG A C 1
ATOM 722 O O . ARG A 1 90 ? -6.236 -6.791 12.023 1.00 80.62 90 ARG A O 1
ATOM 729 N N . LYS A 1 91 ? -6.789 -8.643 10.882 1.00 81.94 91 LYS A N 1
ATOM 730 C CA . LYS A 1 91 ? -5.405 -9.045 10.600 1.00 81.94 91 LYS A CA 1
ATOM 731 C C . LYS A 1 91 ? -4.730 -8.032 9.667 1.00 81.94 91 LYS A C 1
ATOM 733 O O . LYS A 1 91 ? -5.356 -7.476 8.762 1.00 81.94 91 LYS A O 1
ATOM 738 N N . CYS A 1 92 ? -3.446 -7.783 9.896 1.00 80.50 92 CYS A N 1
ATOM 739 C CA . CYS A 1 92 ? -2.621 -7.024 8.964 1.00 80.50 92 CYS A CA 1
ATOM 740 C C . CYS A 1 92 ? -2.073 -7.970 7.893 1.00 80.50 92 CYS A C 1
ATOM 742 O O . CYS A 1 92 ? -1.669 -9.085 8.201 1.00 80.50 92 CYS A O 1
ATOM 744 N N . GLN A 1 93 ? -2.050 -7.523 6.638 1.00 82.38 93 GLN A N 1
ATOM 745 C CA . GLN A 1 93 ? -1.560 -8.335 5.524 1.00 82.38 93 GLN A CA 1
ATOM 746 C C . GLN A 1 93 ? -0.050 -8.176 5.349 1.00 82.38 93 GLN A C 1
ATOM 748 O O . GLN A 1 93 ? 0.495 -7.067 5.414 1.00 82.38 93 GLN A O 1
ATOM 753 N N . ALA A 1 94 ? 0.637 -9.295 5.120 1.00 78.12 94 ALA A N 1
ATOM 754 C CA . ALA A 1 94 ? 2.060 -9.287 4.824 1.00 78.12 94 ALA A CA 1
ATOM 755 C C . ALA A 1 94 ? 2.324 -8.678 3.438 1.00 78.12 94 ALA A C 1
ATOM 757 O O . ALA A 1 94 ? 1.587 -8.905 2.483 1.00 78.12 94 ALA A O 1
ATOM 758 N N . LYS A 1 95 ? 3.419 -7.921 3.318 1.00 78.31 95 LYS A N 1
ATOM 759 C CA . LYS A 1 95 ? 3.932 -7.474 2.016 1.00 78.31 95 LYS A CA 1
ATOM 760 C C . LYS A 1 95 ? 4.575 -8.654 1.289 1.00 78.31 95 LYS A C 1
ATOM 762 O O . LYS A 1 95 ? 5.282 -9.439 1.919 1.00 78.31 95 LYS A O 1
ATOM 767 N N . ASN A 1 96 ? 4.400 -8.713 -0.027 1.00 84.38 96 ASN A N 1
ATOM 768 C CA . ASN A 1 96 ? 5.123 -9.633 -0.898 1.00 84.38 96 ASN A CA 1
ATOM 769 C C . ASN A 1 96 ? 6.267 -8.872 -1.585 1.00 84.38 96 ASN A C 1
ATOM 771 O O . ASN A 1 96 ? 6.024 -7.887 -2.280 1.00 84.38 96 ASN A O 1
ATOM 775 N N . LEU A 1 97 ? 7.507 -9.294 -1.336 1.00 82.88 97 LEU A N 1
ATOM 776 C CA . LEU A 1 97 ? 8.717 -8.693 -1.896 1.00 82.88 97 LEU A CA 1
ATOM 777 C C . LEU A 1 97 ? 9.340 -9.701 -2.865 1.00 82.88 97 LEU A C 1
ATOM 779 O O . LEU A 1 97 ? 9.882 -10.713 -2.432 1.00 82.88 97 LEU A O 1
ATOM 783 N N . ALA A 1 98 ? 9.278 -9.414 -4.164 1.00 84.88 98 ALA A N 1
ATOM 784 C CA . ALA A 1 98 ? 9.911 -10.213 -5.211 1.00 84.88 98 ALA A CA 1
ATOM 785 C C . ALA A 1 98 ? 10.967 -9.356 -5.919 1.00 84.88 98 ALA A C 1
ATOM 787 O O . ALA A 1 98 ? 10.662 -8.230 -6.313 1.00 84.88 98 ALA A O 1
ATOM 788 N N . ALA A 1 99 ? 12.206 -9.853 -6.023 1.00 84.88 99 ALA A N 1
ATOM 789 C CA . ALA A 1 99 ? 13.345 -9.120 -6.600 1.00 84.88 99 ALA A CA 1
ATOM 790 C C . ALA A 1 99 ? 13.477 -7.668 -6.076 1.00 84.88 99 ALA A C 1
ATOM 792 O O . ALA A 1 99 ? 13.784 -6.738 -6.815 1.00 84.88 99 ALA A O 1
ATOM 793 N N . SER A 1 100 ? 13.189 -7.468 -4.787 1.00 79.88 100 SER A N 1
ATOM 794 C CA . SER A 1 100 ? 13.078 -6.156 -4.142 1.00 79.88 100 SER A CA 1
ATOM 795 C C . SER A 1 100 ? 13.978 -6.073 -2.910 1.00 79.88 100 SER A C 1
ATOM 797 O O . SER A 1 100 ? 14.341 -7.090 -2.324 1.00 79.88 100 SER A O 1
ATOM 799 N N . GLY A 1 101 ? 14.322 -4.852 -2.489 1.00 74.94 101 GLY A N 1
ATOM 800 C CA . GLY A 1 101 ? 15.028 -4.631 -1.224 1.00 74.94 101 GLY A CA 1
ATOM 801 C C . GLY A 1 101 ? 14.170 -4.946 0.008 1.00 74.94 101 GLY A C 1
ATOM 802 O O . GLY A 1 101 ? 12.943 -5.019 -0.065 1.00 74.94 101 GLY A O 1
ATOM 803 N N . SER A 1 102 ? 14.821 -5.090 1.163 1.00 76.38 102 SER A N 1
ATOM 804 C CA . SER A 1 102 ? 14.143 -5.297 2.446 1.00 76.38 102 SER A CA 1
ATOM 805 C C . SER A 1 102 ? 13.349 -4.064 2.878 1.00 76.38 102 SER A C 1
ATOM 807 O O . SER A 1 102 ? 13.825 -2.936 2.787 1.00 76.38 102 SER A O 1
ATOM 809 N N . PHE A 1 103 ? 12.156 -4.289 3.426 1.00 73.25 103 PHE A N 1
ATOM 810 C CA . PHE A 1 103 ? 11.347 -3.252 4.064 1.00 73.25 103 PHE A CA 1
ATOM 811 C C . PHE A 1 103 ? 10.837 -3.764 5.412 1.00 73.25 103 PHE A C 1
ATOM 813 O O . PHE A 1 103 ? 9.909 -4.574 5.456 1.00 73.25 103 PHE A O 1
ATOM 820 N N . ALA A 1 104 ? 11.459 -3.363 6.520 1.00 70.06 104 ALA A N 1
ATOM 821 C CA . ALA A 1 104 ? 11.157 -3.879 7.855 1.00 70.06 104 ALA A CA 1
ATOM 822 C C . ALA A 1 104 ? 10.962 -2.744 8.870 1.00 70.06 104 ALA A C 1
ATOM 824 O O . ALA A 1 104 ? 11.688 -1.759 8.844 1.00 70.06 104 ALA A O 1
ATOM 825 N N . GLY A 1 105 ? 9.977 -2.919 9.752 1.00 70.50 105 GLY A N 1
ATOM 826 C CA . GLY A 1 105 ? 9.653 -2.033 10.865 1.00 70.50 105 GLY A CA 1
ATOM 827 C C . GLY A 1 105 ? 8.706 -2.757 11.822 1.00 70.50 105 GLY A C 1
ATOM 828 O O . GLY A 1 105 ? 7.848 -3.523 11.373 1.00 70.50 105 GLY A O 1
ATOM 829 N N . THR A 1 106 ? 8.918 -2.592 13.124 1.00 67.94 106 THR A N 1
ATOM 830 C CA . THR A 1 106 ? 8.228 -3.343 14.190 1.00 67.94 106 THR A CA 1
ATOM 831 C C . THR A 1 106 ? 7.490 -2.439 15.175 1.00 67.94 106 THR A C 1
ATOM 833 O O . THR A 1 106 ? 6.918 -2.932 16.143 1.00 67.94 106 THR A O 1
ATOM 836 N N . ASN A 1 107 ? 7.473 -1.124 14.947 1.00 72.75 107 ASN A N 1
ATOM 837 C CA . ASN A 1 107 ? 6.829 -0.189 15.858 1.00 72.75 107 ASN A CA 1
ATOM 838 C C . ASN A 1 107 ? 5.299 -0.309 15.737 1.00 72.75 107 ASN A C 1
ATOM 840 O O . ASN A 1 107 ? 4.717 -0.102 14.668 1.00 72.75 107 ASN A O 1
ATOM 844 N N . THR A 1 108 ? 4.647 -0.656 16.845 1.00 75.19 108 THR A N 1
ATOM 845 C CA . THR A 1 108 ? 3.201 -0.904 16.895 1.00 75.19 108 THR A CA 1
ATOM 846 C C . THR A 1 108 ? 2.393 0.281 17.408 1.00 75.19 108 THR A C 1
ATOM 848 O O . THR A 1 108 ? 1.176 0.259 17.264 1.00 75.19 108 THR A O 1
ATOM 851 N N . ASP A 1 109 ? 3.025 1.356 17.878 1.00 77.75 109 ASP A N 1
ATOM 852 C CA . ASP A 1 109 ? 2.346 2.569 18.355 1.00 77.75 109 ASP A CA 1
ATOM 853 C C . ASP A 1 109 ? 1.467 3.208 17.266 1.00 77.75 109 ASP A C 1
ATOM 855 O O . ASP A 1 109 ? 0.434 3.813 17.548 1.00 77.75 109 ASP A O 1
ATOM 859 N N . VAL A 1 110 ? 1.847 3.035 15.994 1.00 76.44 110 VAL A N 1
ATOM 860 C CA . VAL A 1 110 ? 1.045 3.466 14.836 1.00 76.44 110 VAL A CA 1
ATOM 861 C C . VAL A 1 110 ? -0.333 2.791 14.791 1.00 76.44 110 VAL A C 1
ATOM 863 O O . VAL A 1 110 ? -1.265 3.334 14.203 1.00 76.44 110 VAL A O 1
ATOM 866 N N . LEU A 1 111 ? -0.493 1.623 15.423 1.00 78.88 111 LEU A N 1
ATOM 867 C CA . LEU A 1 111 ? -1.774 0.923 15.511 1.00 78.88 111 LEU A CA 1
ATOM 868 C C . LEU A 1 111 ? -2.741 1.623 16.468 1.00 78.88 111 LEU A C 1
ATOM 870 O O . LEU A 1 111 ? -3.943 1.585 16.222 1.00 78.88 111 LEU A O 1
ATOM 874 N N . THR A 1 112 ? -2.246 2.315 17.497 1.00 80.62 112 THR A N 1
ATOM 875 C CA . THR A 1 112 ? -3.083 3.136 18.386 1.00 80.62 112 THR A CA 1
ATOM 876 C C . THR A 1 112 ? -3.717 4.291 17.614 1.00 80.62 112 THR A C 1
ATOM 878 O O . THR A 1 112 ? -4.920 4.517 17.719 1.00 80.62 112 THR A O 1
ATOM 881 N N . VAL A 1 113 ? -2.938 4.960 16.757 1.00 79.06 113 VAL A N 1
ATOM 882 C CA . VAL A 1 113 ? -3.457 5.989 15.839 1.00 79.06 113 VAL A CA 1
ATOM 883 C C . VAL A 1 113 ? -4.385 5.367 14.791 1.00 79.06 113 VAL A C 1
ATOM 885 O O . VAL A 1 113 ? -5.437 5.913 14.483 1.00 79.06 113 VAL A O 1
ATOM 888 N N . ALA A 1 114 ? -4.057 4.184 14.267 1.00 81.25 114 ALA A N 1
ATOM 889 C CA . ALA A 1 114 ? -4.947 3.490 13.337 1.00 81.25 114 ALA A CA 1
ATOM 890 C C . ALA A 1 114 ? -6.308 3.154 13.979 1.00 81.25 114 ALA A C 1
ATOM 892 O O . ALA A 1 114 ? -7.329 3.220 13.301 1.00 81.25 114 ALA A O 1
ATOM 893 N N . LYS A 1 115 ? -6.341 2.832 15.279 1.00 85.25 115 LYS A N 1
ATOM 894 C CA . LYS A 1 115 ? -7.579 2.555 16.021 1.00 85.25 115 LYS A CA 1
ATOM 895 C C . LYS A 1 115 ? -8.488 3.776 16.108 1.00 85.25 115 LYS A C 1
ATOM 897 O O . LYS A 1 115 ? -9.687 3.630 15.886 1.00 85.25 115 LYS A O 1
ATOM 902 N N . SER A 1 116 ? -7.946 4.967 16.378 1.00 85.19 116 SER A N 1
ATOM 903 C CA . SER A 1 116 ? -8.759 6.195 16.389 1.00 85.19 116 SER A CA 1
ATOM 904 C C . SER A 1 116 ? -9.309 6.552 15.004 1.00 85.19 116 SER A C 1
ATOM 906 O O . SER A 1 116 ? -10.314 7.246 14.904 1.00 85.19 116 SER A O 1
ATOM 908 N N . LEU A 1 117 ? -8.697 6.022 13.942 1.00 83.50 117 LEU A N 1
ATOM 909 C CA . LEU A 1 117 ? -9.110 6.200 12.551 1.00 83.50 117 LEU A CA 1
ATOM 910 C C . LEU A 1 117 ? -9.850 4.987 11.970 1.00 83.50 117 LEU A C 1
ATOM 912 O O . LEU A 1 117 ? -10.047 4.941 10.758 1.00 83.50 117 LEU A O 1
ATOM 916 N N . ALA A 1 118 ? -10.250 4.000 12.783 1.00 80.25 118 ALA A N 1
ATOM 917 C CA . ALA A 1 118 ? -10.728 2.701 12.298 1.00 80.25 118 ALA A CA 1
ATOM 918 C C . ALA A 1 118 ? -11.873 2.801 11.271 1.00 80.25 118 ALA A C 1
ATOM 920 O O . ALA A 1 118 ? -11.873 2.050 10.297 1.00 80.25 118 ALA A O 1
ATOM 921 N N . GLY A 1 119 ? -12.792 3.760 11.442 1.00 82.06 119 GLY A N 1
ATOM 922 C CA . GLY A 1 119 ? -13.898 4.014 10.506 1.00 82.06 119 GLY A CA 1
ATOM 923 C C . GLY A 1 119 ? -13.476 4.580 9.142 1.00 82.06 119 GLY A C 1
ATOM 924 O O . GLY A 1 119 ? -14.233 4.484 8.183 1.00 82.06 119 GLY A O 1
ATOM 925 N N . SER A 1 120 ? -12.261 5.119 9.041 1.00 84.56 120 SER A N 1
ATOM 926 C CA . SER A 1 120 ? -11.692 5.711 7.823 1.00 84.56 120 SER A CA 1
ATOM 927 C C . SER A 1 120 ? -10.591 4.847 7.203 1.00 84.56 120 SER A C 1
ATOM 929 O O . SER A 1 120 ? -10.004 5.231 6.190 1.00 84.56 120 SER A O 1
ATOM 931 N N . LEU A 1 121 ? -10.268 3.692 7.800 1.00 84.94 121 LEU A N 1
ATOM 932 C CA . LEU A 1 121 ? -9.240 2.812 7.258 1.00 84.94 121 LEU A CA 1
ATOM 933 C C . LEU A 1 121 ? -9.753 2.094 6.010 1.00 84.94 121 LEU A C 1
ATOM 935 O O . LEU A 1 121 ? -10.768 1.401 6.040 1.00 84.94 121 LEU A O 1
ATOM 939 N N . ALA A 1 122 ? -8.977 2.160 4.932 1.00 87.50 122 ALA A N 1
ATOM 940 C CA . ALA A 1 122 ? -9.250 1.388 3.731 1.00 87.50 122 ALA A CA 1
ATOM 941 C C . ALA A 1 122 ? -9.183 -0.123 4.021 1.00 87.50 122 ALA A C 1
ATOM 943 O O . ALA A 1 122 ? -8.311 -0.594 4.769 1.00 87.50 122 ALA A O 1
ATOM 944 N N . ALA A 1 123 ? -10.086 -0.879 3.393 1.00 87.81 123 ALA A N 1
ATOM 945 C CA . ALA A 1 123 ? -10.098 -2.335 3.455 1.00 87.81 123 ALA A CA 1
ATOM 946 C C . ALA A 1 123 ? -8.807 -2.922 2.866 1.00 87.81 123 ALA A C 1
ATOM 948 O O . ALA A 1 123 ? -8.234 -2.394 1.910 1.00 87.81 123 ALA A O 1
ATOM 949 N N . VAL A 1 124 ? -8.346 -4.037 3.431 1.00 85.75 124 VAL A N 1
ATOM 950 C CA . VAL A 1 124 ? -7.109 -4.703 3.007 1.00 85.75 124 VAL A CA 1
ATOM 951 C C . VAL A 1 124 ? -7.460 -6.043 2.382 1.00 85.75 124 VAL A C 1
ATOM 953 O O . VAL A 1 124 ? -8.114 -6.863 3.020 1.00 85.75 124 VAL A O 1
ATOM 956 N N . ALA A 1 125 ? -7.034 -6.242 1.139 1.00 87.00 125 ALA A N 1
ATOM 957 C CA . ALA A 1 125 ? -7.211 -7.483 0.401 1.00 87.00 125 ALA A CA 1
ATOM 958 C C . ALA A 1 125 ? -5.996 -8.404 0.576 1.00 87.00 125 ALA A C 1
ATOM 960 O O . ALA A 1 125 ? -4.921 -7.970 0.997 1.00 87.00 125 ALA A O 1
ATOM 961 N N . ASP A 1 126 ? -6.162 -9.678 0.220 1.00 86.06 126 ASP A N 1
ATOM 962 C CA . ASP A 1 126 ? -5.063 -10.639 0.218 1.00 86.06 126 ASP A CA 1
ATOM 963 C C . ASP A 1 126 ? -3.964 -10.218 -0.774 1.00 86.06 126 ASP A C 1
ATOM 965 O O . ASP A 1 126 ? -4.227 -9.839 -1.927 1.00 86.06 126 ASP A O 1
ATOM 969 N N . VAL A 1 127 ? -2.711 -10.301 -0.321 1.00 85.94 127 VAL A N 1
ATOM 970 C CA . VAL A 1 127 ? -1.543 -9.866 -1.093 1.00 85.94 127 VAL A CA 1
ATOM 971 C C . VAL A 1 127 ? -1.387 -10.629 -2.414 1.00 85.94 127 VAL A C 1
ATOM 973 O O . VAL A 1 127 ? -0.924 -10.047 -3.397 1.00 85.94 127 VAL A O 1
ATOM 976 N N . SER A 1 128 ? -1.829 -11.889 -2.482 1.00 88.69 128 SER A N 1
ATOM 977 C CA . SER A 1 128 ? -1.769 -12.723 -3.692 1.00 88.69 128 SER A CA 1
ATOM 978 C C . SER A 1 128 ? -2.593 -12.151 -4.850 1.00 88.69 128 SER A C 1
ATOM 980 O O . SER A 1 128 ? -2.206 -12.271 -6.011 1.00 88.69 128 SER A O 1
ATOM 982 N N . THR A 1 129 ? -3.686 -11.450 -4.542 1.00 91.69 129 THR A N 1
ATOM 983 C CA . THR A 1 129 ? -4.592 -10.868 -5.545 1.00 91.69 129 THR A CA 1
ATOM 984 C C . THR A 1 129 ? -4.211 -9.442 -5.944 1.00 91.69 129 THR A C 1
ATOM 986 O O . THR A 1 129 ? -4.637 -8.945 -6.989 1.00 91.69 129 THR A O 1
ATOM 989 N N . THR A 1 130 ? -3.377 -8.775 -5.136 1.00 90.50 130 THR A N 1
ATOM 990 C CA . THR A 1 130 ? -3.104 -7.334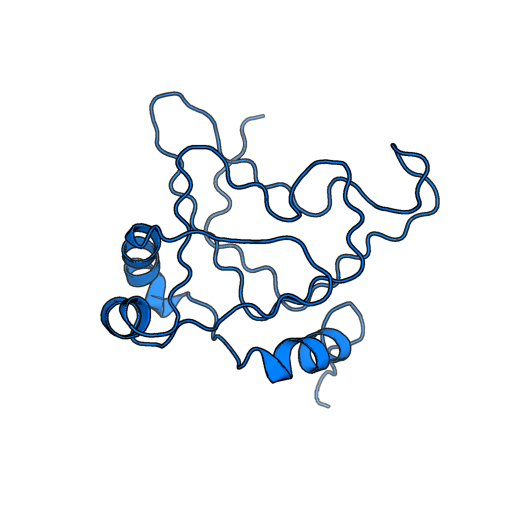 -5.255 1.00 90.50 130 THR A CA 1
ATOM 991 C C . THR A 1 130 ? -2.537 -6.966 -6.626 1.00 90.50 130 THR A C 1
ATOM 993 O O . THR A 1 130 ? -3.046 -6.051 -7.268 1.00 90.50 130 THR A O 1
ATOM 996 N N . LYS A 1 131 ? -1.532 -7.701 -7.125 1.00 91.44 131 LYS A N 1
ATOM 997 C CA . LYS A 1 131 ? -0.915 -7.421 -8.436 1.00 91.44 131 LYS A CA 1
ATOM 998 C C . LYS A 1 131 ? -1.942 -7.454 -9.570 1.00 91.44 131 LYS A C 1
ATOM 1000 O O . LYS A 1 131 ? -2.017 -6.512 -10.355 1.00 91.44 131 LYS A O 1
ATOM 1005 N N . ALA A 1 132 ? -2.723 -8.530 -9.658 1.00 93.06 132 ALA A N 1
ATOM 1006 C CA . ALA A 1 132 ? -3.710 -8.703 -10.720 1.00 93.06 132 ALA A CA 1
ATOM 1007 C C . ALA A 1 132 ? -4.790 -7.612 -10.662 1.00 93.06 132 ALA A C 1
ATOM 1009 O O . ALA A 1 132 ? -5.119 -7.006 -11.681 1.00 93.06 132 ALA A O 1
ATOM 1010 N N . ASN A 1 133 ? -5.280 -7.307 -9.458 1.00 92.56 133 ASN A N 1
ATOM 1011 C CA . ASN A 1 133 ? -6.299 -6.283 -9.251 1.00 92.56 133 ASN A CA 1
ATOM 1012 C C . ASN A 1 133 ? -5.799 -4.877 -9.601 1.00 92.56 133 ASN A C 1
ATOM 1014 O O . ASN A 1 133 ? -6.517 -4.130 -10.264 1.00 92.56 133 ASN A O 1
ATOM 1018 N N . VAL A 1 134 ? -4.574 -4.513 -9.210 1.00 91.44 134 VAL A N 1
ATOM 1019 C CA . VAL A 1 134 ? -4.010 -3.191 -9.525 1.00 91.44 134 VAL A CA 1
ATOM 1020 C C . VAL A 1 134 ? -3.798 -3.035 -11.030 1.00 91.44 134 VAL A C 1
ATOM 1022 O O . VAL A 1 134 ? -4.243 -2.043 -11.599 1.00 91.44 134 VAL A O 1
ATOM 1025 N N . LEU A 1 135 ? -3.198 -4.025 -11.703 1.00 91.31 135 LEU A N 1
ATOM 1026 C CA . LEU A 1 135 ? -2.961 -3.961 -13.153 1.00 91.31 135 LEU A CA 1
ATOM 1027 C C . LEU A 1 135 ? -4.259 -3.869 -13.969 1.00 91.31 135 LEU A C 1
ATOM 1029 O O . LEU A 1 135 ? -4.274 -3.282 -15.052 1.00 91.31 135 LEU A O 1
ATOM 1033 N N . LYS A 1 136 ? -5.355 -4.429 -13.448 1.00 92.94 136 LYS A N 1
ATOM 1034 C CA . LYS A 1 136 ? -6.673 -4.359 -14.080 1.00 92.94 136 LYS A CA 1
ATOM 1035 C C . LYS A 1 136 ? -7.345 -2.994 -13.904 1.00 92.94 136 LYS A C 1
ATOM 1037 O O . LYS A 1 136 ? -7.984 -2.533 -14.846 1.00 92.94 136 LYS A O 1
ATOM 1042 N N . ASN A 1 137 ? -7.220 -2.374 -12.727 1.00 92.00 137 ASN A N 1
ATOM 1043 C CA . ASN A 1 137 ? -8.107 -1.282 -12.306 1.00 92.00 137 ASN A CA 1
ATOM 1044 C C . ASN A 1 137 ? -7.426 0.085 -12.124 1.00 92.00 137 ASN A C 1
ATOM 1046 O O . ASN A 1 137 ? -8.126 1.092 -12.078 1.00 92.00 137 ASN A O 1
ATOM 1050 N N . ALA A 1 138 ? -6.098 0.152 -11.996 1.00 90.12 138 ALA A N 1
ATOM 1051 C CA . ALA A 1 138 ? -5.411 1.415 -11.736 1.00 90.12 138 ALA A CA 1
ATOM 1052 C C . ALA A 1 138 ? -5.156 2.220 -13.020 1.00 90.12 138 ALA A C 1
ATOM 1054 O O . ALA A 1 138 ? -4.617 1.704 -14.003 1.00 90.12 138 ALA A O 1
ATOM 1055 N N . GLY A 1 139 ? -5.469 3.514 -12.967 1.00 89.31 139 GLY A N 1
ATOM 1056 C CA . GLY A 1 139 ? -5.234 4.470 -14.044 1.00 89.31 139 GLY A CA 1
ATOM 1057 C C . GLY A 1 139 ? -6.486 4.846 -14.835 1.00 89.31 139 GLY A C 1
ATOM 1058 O O . GLY A 1 139 ? -7.553 4.239 -14.733 1.00 89.31 139 GLY A O 1
ATOM 1059 N N . ILE A 1 140 ? -6.331 5.893 -15.641 1.00 87.69 140 ILE A N 1
ATOM 1060 C CA . ILE A 1 140 ? -7.402 6.445 -16.473 1.00 87.69 140 ILE A CA 1
ATOM 1061 C C . ILE A 1 140 ? -7.889 5.379 -17.470 1.00 87.69 140 ILE A C 1
ATOM 1063 O O . ILE A 1 140 ? -7.098 4.611 -18.018 1.00 87.69 140 ILE A O 1
ATOM 1067 N N . GLY A 1 141 ? -9.207 5.322 -17.687 1.00 88.75 141 GLY A N 1
ATOM 1068 C CA . GLY A 1 141 ? -9.841 4.412 -18.649 1.00 88.75 141 GLY A CA 1
ATOM 1069 C C . GLY A 1 141 ? -10.074 2.980 -18.149 1.00 88.75 141 GLY A C 1
ATOM 1070 O O . GLY A 1 141 ? -10.513 2.131 -18.921 1.00 88.75 141 GLY A O 1
ATOM 1071 N N . LYS A 1 142 ? -9.792 2.683 -16.873 1.00 86.12 142 LYS A N 1
ATOM 1072 C CA . LYS A 1 142 ? -10.031 1.355 -16.274 1.00 86.12 142 LYS A CA 1
ATOM 1073 C C . LYS A 1 142 ? -11.344 1.241 -15.495 1.00 86.12 142 LYS A C 1
ATOM 1075 O O . LYS A 1 142 ? -11.795 0.129 -15.228 1.00 86.12 142 LYS A O 1
ATOM 1080 N N . ILE A 1 143 ? -11.980 2.366 -15.170 1.00 83.88 143 ILE A N 1
ATOM 1081 C CA . ILE A 1 143 ? -13.306 2.396 -14.548 1.00 83.88 143 ILE A CA 1
ATOM 1082 C C . ILE A 1 143 ? -14.346 2.265 -15.658 1.00 83.88 143 ILE A C 1
ATOM 1084 O O . ILE A 1 143 ? -14.476 3.152 -16.499 1.00 83.88 143 ILE A O 1
ATOM 1088 N N . LYS A 1 144 ? -15.087 1.156 -15.664 1.00 74.62 144 LYS A N 1
ATOM 1089 C CA . LYS A 1 144 ? -16.278 1.026 -16.503 1.00 74.62 144 LYS A CA 1
ATOM 1090 C C . LYS A 1 144 ? -17.446 1.653 -15.754 1.00 74.62 144 LYS A C 1
ATOM 1092 O O . LYS A 1 144 ? -17.762 1.202 -14.655 1.00 74.62 144 LYS A O 1
ATOM 1097 N N . MET A 1 145 ? -18.078 2.673 -16.331 1.00 65.25 145 MET A N 1
ATOM 1098 C CA . MET A 1 145 ? -19.421 3.048 -15.893 1.00 65.25 145 MET A CA 1
ATOM 1099 C C . MET A 1 145 ? -20.337 1.873 -16.237 1.00 65.25 145 MET A C 1
ATOM 1101 O O . MET A 1 145 ? -20.358 1.426 -17.383 1.00 65.25 145 MET A O 1
ATOM 1105 N N . MET A 1 146 ? -21.001 1.310 -15.229 1.00 63.22 146 MET A N 1
ATOM 1106 C CA . MET A 1 146 ? -22.060 0.334 -15.463 1.00 63.22 146 MET A CA 1
ATOM 1107 C C . MET A 1 146 ? -23.214 1.096 -16.120 1.00 63.22 146 MET A C 1
ATOM 1109 O O . MET A 1 146 ? -23.761 2.006 -15.500 1.00 63.22 146 MET A O 1
ATOM 1113 N N . SER A 1 147 ? -23.482 0.791 -17.390 1.00 62.03 147 SER A N 1
ATOM 1114 C CA . SER A 1 147 ? -24.678 1.220 -18.121 1.00 62.03 147 SER A CA 1
ATOM 1115 C C . SER A 1 147 ? -25.863 0.344 -17.758 1.00 62.03 147 SER A C 1
ATOM 1117 O O . SER A 1 147 ? -25.633 -0.891 -17.732 1.00 62.03 147 SER A O 1
#

Sequence (147 aa):
MEPDASNCVFITNSKFDGTILWFAKCNNHYYWILSKIGGLHLSVESNIFFQTVNNYWLDIQRTRRSVFQIGEGVKSSRNRDAGCASIISRKCQAKNLAASGSFAGTNTDVLTVAKSLAGSLAAVADVSTTKANVLKNAGIGKIKMMS

InterPro domains:
  IPR011050 Pectin lyase fold/virulence factor [SSF51126] (5-142)
  IPR012334 Pectin lyase fold [G3DSA:2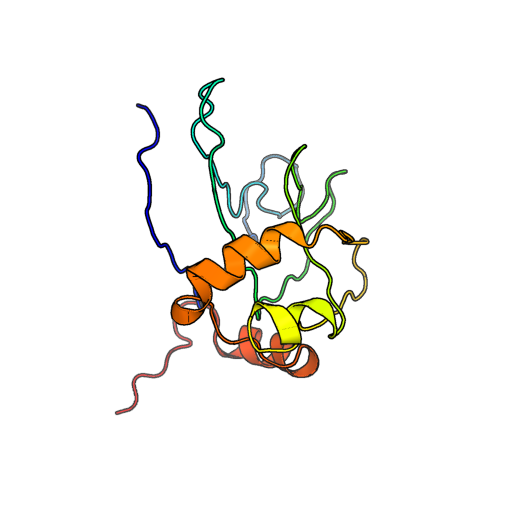.160.20.10] (3-143)

Radius of gyration: 17.32 Å; chains: 1; bounding box: 46×43×41 Å